Protein 4A2V (pdb70)

InterPro domains:
  IPR001650 Helicase, C-terminal domain-like [PF00271] (613-731)
  IPR001650 Helicase, C-terminal domain-like [PS51194] (611-792)
  IPR001650 Helicase, C-terminal domain-like [SM00490] (642-735)
  IPR011029 Death-like domain superfamily [G3DSA:1.10.533.10] (1-93)
  IPR011029 Death-like domain superfamily [G3DSA:1.10.533.10] (97-201)
  IPR011545 DEAD/DEAH-box helicase domain [PF00270] (248-419)
  IPR014001 Helicase superfamily 1/2, ATP-binding domain [PS51192] (254-432)
  IPR014001 Helicase superfamily 1/2, ATP-binding domain [SM00487] (242-451)
  IPR021673 RIG-I-like receptor, C-terminal regulatory domain [PF11648] (809-926)
  IPR021673 RIG-I-like receptor, C-terminal regulatory domain [PS51789] (794-928)
  IPR027417 P-loop containing nucleoside triphosphate hydrolase [G3DSA:3.40.50.300] (238-455)
  IPR027417 P-loop containing nucleoside triphosphate hydrolase [G3DSA:3.40.50.300] (457-662)
  IPR027417 P-loop containing nucleoside triphosphate hydrolase [G3DSA:3.40.50.300] (732-794)
  IPR027417 P-loop containing nucleoside triphosphate hydrolase [SSF52540] (129-428)
  IPR027417 P-loop containing nucleoside triphosphate hydrolase [SSF52540] (260-771)
  IPR031964 Caspase recruitment domain [PF16739] (1-92)
  IPR031964 Caspase recruitment domain [PF16739] (99-186)
  IPR038557 RIG-I-like receptor, C-terminal domain superfamily [G3DSA:2.170.150.30] (803-933)
  IPR041204 RIG-I-like receptor, C-terminal [PF18119] (462-602)
  IPR042145 RIG-I, CARD domain repeat 2 [cd08817] (99-188)

GO terms:
  GO:0005737 cytoplasm (C, IDA)
  GO:0003723 RNA binding (F, EXP)

Organism: Anas platyrhynchos (NCBI:txid8839)

Sequence (122 aa):
QKNLLCGKCKKAYACSTDDIRIIKDSSHHIVLGEAFKERRYTTKPHKKPMMQFDGFFEKKKSKMMYCRRNNNCQHDWGITVKYLTFDNLPVIKKIIKSFVMESQMDFQQKWKSINSSLKNFDVVEEMSNNLYPPF

Secondary structure (DSSP, 8-state):
--EEEETTT--EEEEGGGEEEETTTEEEE-SSGGGGGEEEEE------TTSE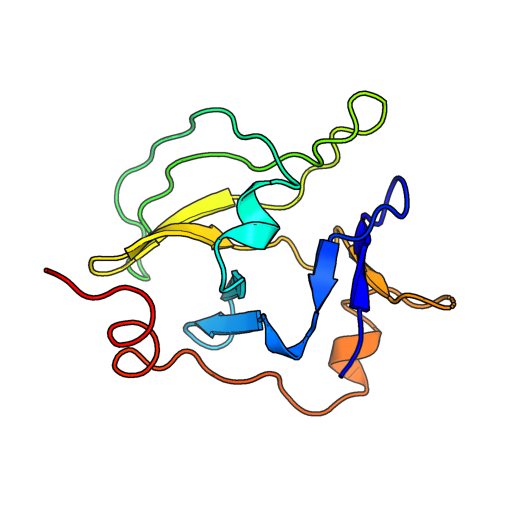EEEEEEEES-TTT--EEEEEEEETTEEEEEEE-GGGEEE----BHHHHHHTSPPPPBP-HHHHHHHS---

Foldseek 3Di:
DFWKAFPFPRHTQGGLLQWADEPNDWTWGDDPVNVVQWDWDFDFACADPSQWTWGTWIFGPPPVGRFGFATWTDHDNRGRIGTGDQQRIATDPGGGSVVVCVPDDHGHHDDVVVVCVRPPPD

Nearest PDB structures (foldseek):
  4a2x-assembly2_D  TM=9.770E-01  e=9.528E-21  Anas platyrhynchos
  4bpb-assembly1_A  TM=8.863E-01  e=8.640E-12  Homo sapiens
  2qfd-assembly5_E  TM=8.872E-01  e=1.143E-11  Homo sapiens
  3zd6-assembly1_A  TM=8.920E-01  e=2.642E-11  Homo sapiens
  5f98-assembly1_I  TM=8.846E-01  e=5.779E-11  Homo sapiens

Solvent-accessible surface area: 7257 Å² total; per-residue (Å²): 130,104,50,0,24,0,22,118,42,92,42,94,0,1,19,6,93,39,0,14,18,3,116,130,61,36,10,0,1,19,31,102,57,2,59,114,56,16,59,67,104,119,66,149,106,115,96,87,192,12,24,6,42,41,38,8,84,0,43,3,142,54,118,141,8,83,49,56,1,2,52,5,0,67,25,92,114,16,73,87,5,0,12,8,94,35,165,6,1,22,9,100,117,126,56,67,0,71,110,15,58,84,107,52,102,115,25,132,101,35,71,71,131,55,7,42,123,94,63,70,118,216

B-factor: mean 14.89, std 7.63, range [5.36, 56.23]

CATH classification: 2.170.150.30

Structure (mmCIF, N/CA/C/O backbone):
data_4A2V
#
_entry.id   4A2V
#
_cell.length_a   54.320
_cell.length_b   75.610
_cell.length_c   38.610
_cell.angle_alpha   90.00
_cell.angle_beta   90.00
_cell.angle_gamma   90.00
#
_symmetry.space_group_name_H-M   'P 21 21 2'
#
loop_
_entity.id
_entity.type
_entity.pdbx_description
1 polymer 'RETINOIC ACID INDUCIBLE PROTEIN I'
2 non-polymer 'ZINC ION'
3 non-polymer GLYCEROL
4 water water
#
loop_
_atom_site.group_PDB
_atom_site.id
_atom_site.type_symbol
_atom_site.label_atom_id
_atom_site.label_alt_id
_atom_site.label_comp_id
_atom_site.label_asym_id
_atom_site.label_entity_id
_atom_site.label_seq_id
_atom_site.pdbx_PDB_ins_code
_atom_site.Cartn_x
_atom_site.Cartn_y
_atom_site.Cartn_z
_atom_site.occupancy
_atom_site.B_iso_or_equiv
_atom_site.auth_seq_id
_atom_site.auth_comp_id
_atom_site.auth_asym_id
_atom_site.auth_atom_id
_atom_site.pdbx_PDB_model_num
ATOM 1 N N . GLN A 1 5 ? 39.498 18.119 22.661 1.00 27.29 807 GLN A N 1
ATOM 2 C CA . GLN A 1 5 ? 39.560 19.054 21.507 1.00 26.02 807 GLN A CA 1
ATOM 3 C C . GLN A 1 5 ? 39.452 20.525 21.939 1.00 22.20 807 GLN A C 1
ATOM 4 O O . GLN A 1 5 ? 40.313 21.308 21.574 1.00 22.54 807 GLN A O 1
ATOM 10 N N . LYS A 1 6 ? 38.421 20.917 22.706 1.00 17.36 808 LYS A N 1
ATOM 11 C CA . LYS A 1 6 ? 38.288 22.331 23.121 1.00 15.47 808 LYS A CA 1
ATOM 12 C C . LYS A 1 6 ? 38.078 22.485 24.616 1.00 13.29 808 LYS A C 1
ATOM 13 O O . LYS A 1 6 ? 37.555 21.595 2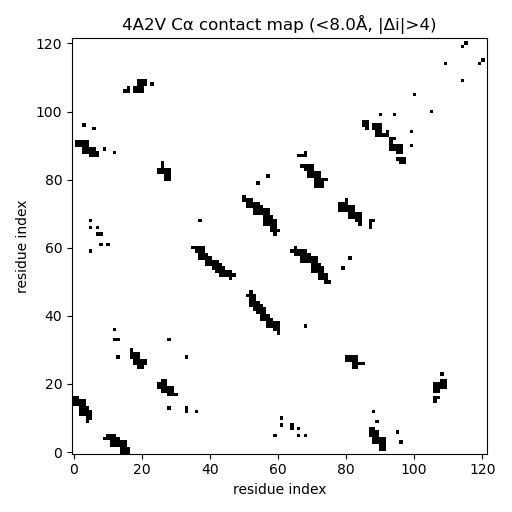5.268 1.00 12.87 808 LYS A O 1
ATOM 19 N N . ASN A 1 7 ? 38.443 23.652 25.132 1.00 11.60 809 ASN A N 1
ATOM 20 C CA . ASN A 1 7 ? 38.363 23.935 26.559 1.00 10.55 809 ASN A CA 1
ATOM 21 C C . ASN A 1 7 ? 37.136 24.741 26.927 1.00 9.73 809 ASN A C 1
ATOM 22 O O . ASN A 1 7 ? 36.830 25.727 26.278 1.00 9.64 809 ASN A O 1
ATOM 27 N N . LEU A 1 8 ? 36.456 24.295 27.985 1.00 8.98 810 LEU A N 1
ATOM 28 C CA . LEU A 1 8 ? 35.384 25.053 28.633 1.00 8.58 810 LEU A CA 1
ATOM 29 C C . LEU A 1 8 ? 35.961 25.913 29.753 1.00 8.26 810 LEU A C 1
ATOM 30 O O . LEU A 1 8 ? 36.888 25.480 30.480 1.00 8.09 810 LEU A O 1
ATOM 35 N N . LEU A 1 9 ? 35.429 27.120 29.861 1.00 7.84 811 LEU A N 1
ATOM 36 C CA . LEU A 1 9 ? 35.743 28.054 30.937 1.00 7.92 811 LEU A CA 1
ATOM 37 C C . LEU A 1 9 ? 34.485 28.361 31.736 1.00 7.69 811 LEU A C 1
ATOM 38 O O . LEU A 1 9 ? 33.374 28.323 31.210 1.00 7.40 811 LEU A O 1
ATOM 43 N N . CYS A 1 10 ? 34.640 28.693 33.011 1.00 7.37 812 CYS A N 1
ATOM 44 C CA . CYS A 1 10 ? 33.527 29.204 33.781 1.00 7.36 812 CYS A CA 1
ATOM 45 C C . CYS A 1 10 ? 32.878 30.381 33.069 1.00 7.84 812 CYS A C 1
ATOM 46 O O . CYS A 1 10 ? 33.557 31.346 32.707 1.00 8.45 812 CYS A O 1
ATOM 49 N N . GLY A 1 11 ? 31.569 30.339 32.883 1.00 8.15 813 GLY A N 1
ATOM 50 C CA . GLY A 1 1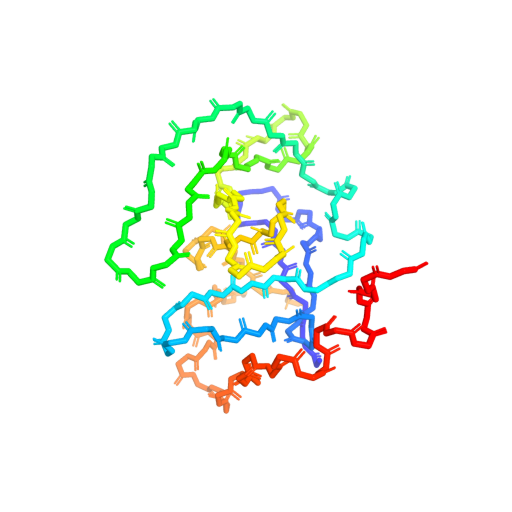1 ? 30.907 31.416 32.146 1.00 8.79 813 GLY A CA 1
ATOM 51 C C . GLY A 1 11 ? 30.927 32.742 32.872 1.00 9.50 813 GLY A C 1
ATOM 52 O O . GLY A 1 11 ? 30.851 33.798 32.229 1.00 10.97 813 GLY A O 1
ATOM 53 N N . LYS A 1 12 ? 31.043 32.724 34.196 1.00 9.66 814 LYS A N 1
ATOM 54 C CA . LYS A 1 12 ? 31.061 33.960 34.983 1.00 10.06 814 LYS A CA 1
ATOM 55 C C . LYS A 1 12 ? 32.469 34.551 35.047 1.00 10.39 814 LYS A C 1
ATOM 56 O O . LYS A 1 12 ? 32.647 35.704 34.655 1.00 12.47 814 LYS A O 1
ATOM 62 N N . CYS A 1 13 ? 33.468 33.805 35.502 1.00 9.44 815 CYS A N 1
ATOM 63 C CA . CYS A 1 13 ? 34.808 34.380 35.725 1.00 9.23 815 CYS A CA 1
ATOM 64 C C . CYS A 1 13 ? 35.840 33.995 34.672 1.00 9.07 815 CYS A C 1
ATOM 65 O O . CYS A 1 13 ? 36.921 34.558 34.682 1.00 9.68 815 CYS A O 1
ATOM 68 N N . LYS A 1 14 ? 35.528 33.035 33.802 1.00 8.79 816 LYS A N 1
ATOM 69 C CA A LYS A 1 14 ? 36.429 32.577 32.732 0.60 9.01 816 LYS A CA 1
ATOM 70 C CA B LYS A 1 14 ? 36.435 32.581 32.732 0.40 8.86 816 LYS A CA 1
ATOM 71 C C . LYS A 1 14 ? 37.625 31.711 33.190 1.00 8.69 816 LYS A C 1
ATOM 72 O O . LYS A 1 14 ? 38.502 31.415 32.387 1.00 8.91 816 LYS A O 1
ATOM 83 N N . ALA A 1 15 ? 37.634 31.248 34.442 1.00 8.34 817 ALA A N 1
ATOM 84 C CA . ALA A 1 15 ? 38.639 30.264 34.878 1.00 8.14 817 ALA A CA 1
ATOM 85 C C . ALA A 1 15 ? 38.447 28.950 34.119 1.00 7.98 817 ALA A C 1
ATOM 86 O O . ALA A 1 15 ? 37.316 28.549 33.844 1.00 8.20 817 ALA A O 1
ATOM 88 N N . TYR A 1 16 ? 39.544 28.256 33.814 1.00 8.07 818 TYR A N 1
ATOM 89 C CA . TYR A 1 16 ? 39.491 26.985 33.132 1.00 8.26 818 TYR A CA 1
ATOM 90 C C . TYR A 1 16 ? 38.639 25.980 33.896 1.00 8.14 818 TYR A C 1
ATOM 91 O O . TYR A 1 16 ? 38.816 25.787 35.091 1.00 8.17 818 TYR A O 1
ATOM 100 N N . ALA A 1 17 ? 37.718 25.336 33.195 1.00 8.09 819 ALA A N 1
ATOM 101 C CA . ALA A 1 17 ? 36.872 24.305 33.781 1.00 8.25 819 ALA A CA 1
ATOM 102 C C . ALA A 1 17 ? 37.326 22.896 33.378 1.00 8.63 819 ALA A C 1
ATOM 103 O O . ALA A 1 17 ? 37.800 22.147 34.197 1.00 8.81 819 ALA A O 1
ATOM 105 N N . CYS A 1 18 ? 37.174 22.534 32.105 1.00 8.71 820 CYS A N 1
ATOM 106 C CA . CYS A 1 18 ? 37.556 21.205 31.639 1.00 9.48 820 CYS A CA 1
ATOM 107 C C . CYS A 1 18 ? 37.639 21.177 30.118 1.00 10.16 820 CYS A C 1
ATOM 108 O O . CYS A 1 18 ? 37.307 22.152 29.459 1.00 10.27 820 CYS A O 1
ATOM 111 N N . SER A 1 19 ? 38.076 20.046 29.576 1.00 11.34 821 SER A N 1
ATOM 112 C CA . SER A 1 19 ? 38.128 19.835 28.132 1.00 12.25 821 SER A CA 1
ATOM 113 C C . SER A 1 19 ? 36.953 19.021 27.663 1.00 11.76 821 SER A C 1
ATOM 114 O O . SER A 1 19 ? 36.446 18.184 28.396 1.00 10.63 821 SER A O 1
ATOM 117 N N . THR A 1 20 ? 36.555 19.229 26.420 1.00 11.44 822 THR A N 1
ATOM 118 C CA . THR A 1 20 ? 35.466 18.446 25.832 1.00 12.10 822 THR A CA 1
ATOM 119 C C . THR A 1 20 ? 35.794 16.939 25.816 1.00 12.47 822 THR A C 1
ATOM 120 O O . THR A 1 20 ? 34.884 16.110 25.898 1.00 12.37 822 THR A O 1
ATOM 124 N N . ASP A 1 21 ? 37.075 16.588 25.698 1.00 13.62 823 ASP A N 1
ATOM 125 C CA . ASP A 1 21 ? 37.521 15.187 25.796 1.00 16.34 823 ASP A CA 1
ATOM 126 C C . ASP A 1 21 ? 37.264 14.548 27.163 1.00 14.73 823 ASP A C 1
ATOM 127 O O . ASP A 1 21 ? 37.289 13.321 27.284 1.00 15.52 823 ASP A O 1
ATOM 132 N N . ASP A 1 22 ? 37.094 15.389 28.187 1.00 13.64 824 ASP A N 1
ATOM 133 C CA . ASP A 1 22 ? 36.855 14.960 29.571 1.00 13.25 824 ASP A CA 1
ATOM 134 C C . ASP A 1 22 ? 35.370 14.616 29.789 1.00 11.44 824 ASP A C 1
ATOM 135 O O . ASP A 1 22 ? 35.019 14.017 30.801 1.00 10.96 824 ASP A O 1
ATOM 140 N N . ILE A 1 23 ? 34.503 15.040 28.865 1.00 10.24 825 ILE A N 1
ATOM 141 C CA . ILE A 1 23 ? 33.057 14.961 29.070 1.00 10.10 825 ILE A CA 1
ATOM 142 C C . ILE A 1 23 ? 32.469 13.654 28.523 1.00 10.10 825 ILE A C 1
ATOM 143 O O . ILE A 1 23 ? 32.827 13.213 27.422 1.00 10.28 825 ILE A O 1
ATOM 148 N N . ARG A 1 24 ? 31.580 13.021 29.287 1.00 9.37 826 ARG A N 1
ATOM 149 C CA . ARG A 1 24 ? 30.781 11.883 28.791 1.00 9.81 826 ARG A CA 1
ATOM 150 C C . ARG A 1 24 ? 29.303 12.149 28.992 1.00 9.79 826 ARG A C 1
ATOM 151 O O . ARG A 1 24 ? 28.898 12.777 29.974 1.00 9.99 826 ARG A O 1
ATOM 159 N N . ILE A 1 25 ? 28.491 11.664 28.065 1.00 10.13 827 ILE A N 1
ATOM 160 C CA . ILE A 1 25 ? 27.065 11.872 28.117 1.00 10.40 827 ILE A CA 1
ATOM 161 C C . ILE A 1 25 ? 26.382 10.614 28.622 1.00 10.51 827 ILE A C 1
ATOM 162 O O . ILE A 1 25 ? 26.524 9.536 28.045 1.00 10.27 827 ILE A O 1
ATOM 167 N N . ILE A 1 26 ? 25.613 10.758 29.694 1.00 10.05 828 ILE A N 1
ATOM 168 C CA . ILE A 1 26 ? 24.782 9.672 30.217 1.00 10.28 828 ILE A CA 1
ATOM 169 C C . ILE A 1 26 ? 23.336 9.910 29.826 1.00 11.02 828 ILE A C 1
ATOM 170 O O . ILE A 1 26 ? 22.806 10.997 30.041 1.00 10.69 828 ILE A O 1
ATOM 175 N N . LYS A 1 27 ? 22.720 8.890 29.217 1.00 12.20 829 LYS A N 1
ATOM 176 C CA . LYS A 1 27 ? 21.315 8.911 28.829 1.00 13.91 829 LYS A CA 1
ATOM 177 C C . LYS A 1 27 ? 20.946 10.120 27.969 1.00 14.58 829 LYS A C 1
ATOM 178 O O . LYS A 1 27 ? 19.887 10.705 28.131 1.00 16.37 829 LYS A O 1
ATOM 184 N N . ASP A 1 28 ? 21.840 10.466 27.040 1.00 15.71 830 ASP A N 1
ATOM 185 C CA . ASP A 1 28 ? 21.649 11.570 26.096 1.00 17.27 830 ASP A CA 1
ATOM 186 C C . ASP A 1 28 ? 21.193 12.867 26.767 1.00 17.32 830 ASP A C 1
ATOM 187 O O . ASP A 1 28 ? 20.457 13.658 26.177 1.00 19.30 830 ASP A O 1
ATOM 192 N N . SER A 1 29 ? 21.667 13.098 27.993 1.00 15.83 831 SER A N 1
ATOM 193 C CA A SER A 1 29 ? 21.223 14.240 28.795 0.60 15.36 831 SER A CA 1
ATOM 194 C CA B SER A 1 29 ? 21.229 14.245 28.783 0.40 15.29 831 SER A CA 1
ATOM 195 C C . SER A 1 29 ? 22.312 14.786 29.727 1.00 14.41 831 SER A C 1
ATOM 196 O O . SER A 1 29 ? 22.683 15.963 29.684 1.00 14.89 831 SER A O 1
ATOM 201 N N . HIS A 1 30 ? 22.820 13.929 30.586 1.00 12.71 832 HIS A N 1
ATOM 202 C CA . HIS A 1 30 ? 23.730 14.366 31.628 1.00 11.13 832 HIS A CA 1
ATOM 203 C C . HIS A 1 30 ? 25.146 14.418 31.146 1.00 10.26 832 HIS A C 1
ATOM 204 O O . HIS A 1 30 ? 25.638 13.449 30.564 1.00 11.02 832 HIS A O 1
ATOM 211 N N . HIS A 1 31 ? 25.822 15.535 31.400 1.00 9.14 833 HIS A N 1
ATOM 212 C CA . HIS A 1 31 ? 27.208 15.737 31.024 1.00 8.85 833 HIS A CA 1
ATOM 213 C C . HIS A 1 31 ? 28.064 15.565 32.233 1.00 8.40 833 HIS A C 1
ATOM 214 O O . HIS A 1 31 ? 28.065 16.414 33.117 1.00 8.46 833 HIS A O 1
ATOM 221 N N . ILE A 1 32 ? 28.787 14.463 32.310 1.00 8.26 834 ILE A N 1
ATOM 222 C CA . ILE A 1 32 ? 29.690 14.198 33.427 1.00 8.64 834 ILE A CA 1
ATOM 223 C C . ILE A 1 32 ? 31.133 14.445 33.013 1.00 8.89 834 ILE A C 1
ATOM 224 O O . ILE A 1 32 ? 31.451 14.426 31.830 1.00 8.45 834 ILE A O 1
ATOM 229 N N . VAL A 1 33 ? 31.986 14.750 33.982 1.00 9.22 835 VAL A N 1
ATOM 230 C CA . VAL A 1 33 ? 33.370 15.091 33.720 1.00 9.68 835 VAL A CA 1
ATOM 231 C C . VAL A 1 33 ? 34.293 14.065 34.357 1.00 10.52 835 VAL A C 1
ATOM 232 O O . VAL A 1 33 ? 34.208 13.816 35.561 1.00 10.55 835 VAL A O 1
ATOM 236 N N . LEU A 1 34 ? 35.139 13.452 33.530 1.00 11.02 836 LEU A N 1
ATOM 237 C CA . LEU A 1 34 ? 36.143 12.483 33.995 1.00 11.93 836 LEU A CA 1
ATOM 238 C C . LEU A 1 34 ? 37.382 13.154 34.546 1.00 13.00 836 LEU A C 1
ATOM 239 O O . LEU A 1 34 ? 37.781 14.221 34.090 1.00 13.67 836 LEU A O 1
ATOM 244 N N . GLY A 1 35 ? 38.003 12.482 35.508 1.00 14.33 837 GLY A N 1
ATOM 245 C CA . GLY A 1 35 ? 39.340 12.846 35.960 1.00 14.92 837 GLY A CA 1
ATOM 246 C C . GLY A 1 35 ? 39.358 13.588 37.267 1.00 16.52 837 GLY A C 1
ATOM 247 O O . GLY A 1 35 ? 38.534 14.457 37.526 1.00 17.08 837 GLY A O 1
ATOM 248 N N . GLU A 1 36 ? 40.334 13.270 38.104 1.00 17.15 838 GLU A N 1
ATOM 249 C CA . GLU A 1 36 ? 40.371 13.854 39.430 1.00 17.56 838 GLU A CA 1
ATOM 250 C C . GLU A 1 36 ? 40.882 15.281 39.429 1.00 15.92 838 GLU A C 1
ATOM 251 O O . GLU A 1 36 ? 40.586 16.032 40.350 1.00 15.58 838 GLU A O 1
ATOM 257 N N . ALA A 1 37 ? 41.599 15.706 38.393 1.00 14.85 839 ALA A N 1
ATOM 258 C CA . ALA A 1 37 ? 42.085 17.089 38.342 1.00 14.80 839 ALA A CA 1
ATOM 259 C C . ALA A 1 37 ? 40.927 18.109 38.406 1.00 13.24 839 ALA A C 1
ATOM 260 O O . ALA A 1 37 ? 41.016 19.173 39.111 1.00 14.07 839 ALA A O 1
ATOM 262 N N . PHE A 1 38 ? 39.837 17.782 37.707 1.00 11.86 840 PHE A N 1
ATOM 263 C CA . PHE A 1 38 ? 38.666 18.651 37.626 1.00 10.78 840 PHE A CA 1
ATOM 264 C C . PHE A 1 38 ? 38.127 18.973 39.029 1.00 11.10 840 PHE A C 1
ATOM 265 O O . PHE A 1 38 ? 37.650 20.054 39.246 1.00 9.13 840 PHE A O 1
ATOM 273 N N . LYS A 1 39 ? 38.189 18.000 39.917 1.00 10.43 841 LYS A N 1
ATOM 274 C CA . LYS A 1 39 ? 37.713 18.173 41.258 1.00 10.73 841 LYS A CA 1
ATOM 275 C C . LYS A 1 39 ? 38.507 19.208 42.060 1.00 10.49 841 LYS A C 1
ATOM 276 O O . LYS A 1 39 ? 38.036 19.706 43.053 1.00 10.84 841 LYS A O 1
ATOM 282 N N . GLU A 1 40 ? 39.680 19.603 41.573 1.00 9.97 842 GLU A N 1
ATOM 283 C CA . GLU A 1 40 ? 40.413 20.689 42.198 1.00 10.15 842 GLU A CA 1
ATOM 284 C C . GLU A 1 40 ? 39.841 22.059 41.882 1.00 9.42 842 GLU A C 1
ATOM 285 O O . GLU A 1 40 ? 40.188 23.031 42.522 1.00 9.75 842 GLU A O 1
ATOM 291 N N . ARG A 1 41 ? 38.943 22.136 40.908 1.00 8.50 843 ARG A N 1
ATOM 292 C CA A ARG A 1 41 ? 38.518 23.413 40.345 0.60 8.11 843 ARG A CA 1
ATOM 293 C CA B ARG A 1 41 ? 38.507 23.412 40.331 0.40 8.45 843 ARG A CA 1
ATOM 294 C C . ARG A 1 41 ? 37.096 23.829 40.766 1.00 7.92 843 ARG A C 1
ATOM 295 O O . ARG A 1 41 ? 36.612 24.886 40.365 1.00 7.60 843 ARG A O 1
ATOM 310 N N . TYR A 1 42 ? 36.454 23.011 41.604 1.00 8.01 844 TYR A N 1
ATOM 311 C CA . TYR A 1 42 ? 35.152 23.355 42.169 1.00 8.37 844 TYR A CA 1
ATOM 312 C C . TYR A 1 42 ? 35.096 22.973 43.630 1.00 8.45 844 TYR A C 1
ATOM 313 O O . TYR A 1 42 ? 35.880 22.145 44.083 1.00 8.90 844 TYR A O 1
ATOM 322 N N . THR A 1 43 ? 34.177 23.619 44.349 1.00 8.72 845 THR A N 1
ATOM 323 C CA . THR A 1 43 ? 33.860 23.243 45.710 1.00 9.15 845 THR A CA 1
ATOM 324 C C . THR A 1 43 ? 32.435 22.739 45.717 1.00 9.26 845 THR A C 1
ATOM 325 O O . THR A 1 43 ? 31.725 22.843 44.708 1.00 8.95 845 THR A O 1
ATOM 329 N N . THR A 1 44 ? 32.039 22.095 46.803 1.00 9.31 846 THR A N 1
ATOM 330 C CA . THR A 1 44 ? 30.686 21.569 46.919 1.00 9.87 846 THR A CA 1
ATOM 331 C C . THR A 1 44 ? 30.060 21.893 48.248 1.00 9.86 846 THR A C 1
ATOM 332 O O . THR A 1 44 ? 30.760 22.161 49.229 1.00 10.82 846 THR A O 1
ATOM 336 N N . LYS A 1 45 ? 28.737 21.881 48.250 1.00 9.97 847 LYS A N 1
ATOM 337 C CA . LYS A 1 45 ? 27.943 21.962 49.480 1.00 10.73 847 LYS A CA 1
ATOM 338 C C . LYS A 1 45 ? 26.941 20.826 49.411 1.00 10.38 847 LYS A C 1
ATOM 339 O O . LYS A 1 45 ? 26.378 20.585 48.328 1.00 9.52 847 LYS A O 1
ATOM 345 N N . PRO A 1 46 ? 26.706 20.136 50.539 1.00 10.34 848 PRO A N 1
ATOM 346 C CA . PRO A 1 46 ? 25.856 18.939 50.521 1.00 10.86 848 PRO A CA 1
ATOM 347 C C . PRO A 1 46 ? 24.410 19.223 50.192 1.00 10.78 848 PRO A C 1
ATOM 348 O O . PRO A 1 46 ? 23.839 20.211 50.628 1.00 11.94 848 PRO A O 1
ATOM 352 N N . HIS A 1 47 ? 23.838 18.349 49.376 1.00 10.90 849 HIS A N 1
ATOM 353 C CA . HIS A 1 47 ? 22.431 18.392 49.047 1.00 12.64 849 HIS A CA 1
ATOM 354 C C . HIS A 1 47 ? 22.038 17.009 48.600 1.00 12.24 849 HIS A C 1
ATOM 355 O O . HIS A 1 47 ? 21.984 16.702 47.400 1.00 12.06 849 HIS A O 1
ATOM 362 N N . LYS A 1 48 ? 21.825 16.140 49.572 1.00 12.37 850 LYS A N 1
ATOM 363 C CA . LYS A 1 48 ? 21.581 14.720 49.322 1.00 12.85 850 LYS A CA 1
ATOM 364 C C . LYS A 1 48 ? 20.106 14.466 49.055 1.00 12.36 850 LYS A C 1
ATOM 365 O O . LYS A 1 48 ? 19.258 14.952 49.780 1.00 13.32 850 LYS A O 1
ATOM 371 N N . LYS A 1 49 ? 19.818 13.678 48.022 1.00 11.56 851 LYS A N 1
ATOM 372 C CA . LYS A 1 49 ? 18.444 13.254 47.723 1.00 11.24 851 LYS A CA 1
ATOM 373 C C . LYS A 1 49 ? 18.453 11.792 47.358 1.00 10.73 851 LYS A C 1
ATOM 374 O O . LYS A 1 49 ? 19.462 11.266 46.863 1.00 10.62 851 LYS A O 1
ATOM 380 N N . PRO A 1 50 ? 17.321 11.103 47.599 1.00 9.75 852 PRO A N 1
ATOM 381 C CA . PRO A 1 50 ? 17.217 9.732 47.155 1.00 9.39 852 PRO A CA 1
ATOM 382 C C . PRO A 1 50 ? 17.146 9.659 45.633 1.00 8.84 852 PRO A C 1
ATOM 383 O O . PRO A 1 50 ? 16.909 10.650 44.939 1.00 8.07 852 PRO A O 1
ATOM 387 N N . MET A 1 51 ? 17.370 8.451 45.158 1.00 8.77 853 MET A N 1
ATOM 388 C CA A MET A 1 51 ? 17.435 8.130 43.731 0.80 8.76 853 MET A CA 1
ATOM 389 C CA B MET A 1 51 ? 17.458 8.192 43.740 0.20 8.91 853 MET A CA 1
ATOM 390 C C . MET A 1 51 ? 16.249 8.688 42.947 1.00 8.54 853 MET A C 1
ATOM 391 O O . MET A 1 51 ? 15.084 8.446 43.311 1.00 8.12 853 MET A O 1
ATOM 400 N N . GLN A 1 52 ? 16.534 9.394 41.858 1.00 8.22 854 GLN A N 1
ATOM 401 C CA . GLN A 1 52 ? 15.506 9.810 40.929 1.00 8.57 854 GLN A CA 1
ATOM 402 C C . GLN A 1 52 ? 15.387 8.761 39.819 1.00 8.36 854 GLN A C 1
ATOM 403 O O . GLN A 1 52 ? 16.123 7.779 39.786 1.00 8.11 854 GLN A O 1
ATOM 409 N N . PHE A 1 53 ? 14.418 8.987 38.941 1.00 8.48 855 PHE A N 1
ATOM 410 C CA . PHE A 1 53 ? 13.965 7.983 37.960 1.00 8.89 855 PHE A CA 1
ATOM 411 C C . PHE A 1 53 ? 15.090 7.414 37.101 1.00 9.10 855 PHE A C 1
ATOM 412 O O . PHE A 1 53 ? 15.012 6.247 36.732 1.00 9.55 855 PHE A O 1
ATOM 420 N N . ASP A 1 54 ? 16.113 8.207 36.778 1.00 8.86 856 ASP A N 1
ATOM 421 C CA . ASP A 1 54 ? 17.187 7.748 35.881 1.00 9.51 856 ASP A CA 1
ATOM 422 C C . ASP A 1 54 ? 18.409 7.183 36.624 1.00 9.07 856 ASP A C 1
ATOM 423 O O . ASP A 1 54 ? 19.482 7.000 36.024 1.00 9.43 856 ASP A O 1
ATOM 428 N N . GLY A 1 55 ? 18.269 6.930 37.919 1.00 8.58 857 GLY A N 1
ATOM 429 C CA . GLY A 1 55 ? 19.348 6.295 38.683 1.00 8.76 857 GLY A CA 1
ATOM 430 C C . GLY A 1 55 ? 20.391 7.234 39.254 1.00 8.72 857 GLY A C 1
ATOM 431 O O . GLY A 1 55 ? 21.434 6.793 39.689 1.00 9.35 857 GLY A O 1
ATOM 432 N N . PHE A 1 56 ? 20.130 8.528 39.239 1.00 8.46 858 PHE A N 1
ATOM 433 C CA A PHE A 1 56 ? 21.019 9.510 39.871 0.70 8.32 858 PHE A CA 1
ATOM 434 C CA B PHE A 1 56 ? 21.025 9.486 39.869 0.30 8.43 858 PHE A CA 1
ATOM 435 C C . PHE A 1 56 ? 20.567 9.766 41.299 1.00 8.46 858 PHE A C 1
ATOM 436 O O . PHE A 1 56 ? 19.400 10.080 41.526 1.00 8.06 858 PHE A O 1
ATOM 451 N N . GLU A 1 57 ? 21.490 9.645 42.244 1.00 8.34 859 GLU A N 1
ATOM 452 C CA . GLU A 1 57 ? 21.272 9.967 43.647 1.00 9.16 859 GLU A CA 1
ATOM 453 C C . GLU A 1 57 ? 22.081 11.248 43.884 1.00 9.00 859 GLU A C 1
ATOM 454 O O . GLU A 1 57 ? 23.305 11.204 43.930 1.00 8.94 859 GLU A O 1
ATOM 460 N N A LYS A 1 58 ? 21.404 12.381 44.013 0.60 8.43 860 LYS A N 1
ATOM 461 N N B LYS A 1 58 ? 21.411 12.388 44.006 0.40 8.90 860 LYS A N 1
ATOM 462 C CA A LYS A 1 58 ? 22.078 13.664 44.213 0.60 8.69 860 LYS A CA 1
ATOM 463 C CA B LYS A 1 58 ? 22.108 13.666 44.181 0.40 9.26 860 LYS A CA 1
ATOM 464 C C A LYS A 1 58 ? 22.849 13.689 45.524 0.60 8.49 860 LYS A C 1
ATOM 465 C C B LYS A 1 58 ? 22.836 13.721 45.511 0.40 8.81 860 LYS A C 1
ATOM 466 O O A LYS A 1 58 ? 22.371 13.186 46.551 0.60 8.44 860 LYS A O 1
ATOM 467 O O B LYS A 1 58 ? 22.319 13.262 46.533 0.40 8.75 860 LYS A O 1
ATOM 478 N N . LYS A 1 59 ? 24.050 14.267 45.474 1.00 8.35 861 LYS A N 1
ATOM 479 C CA . LYS A 1 59 ? 24.893 14.375 46.649 1.00 8.47 861 LYS A CA 1
ATOM 480 C C . LYS A 1 59 ? 25.205 15.802 47.027 1.00 7.93 861 LYS A C 1
ATOM 481 O O . LYS A 1 59 ? 25.256 16.129 48.224 1.00 8.04 861 LYS A O 1
ATOM 487 N N . SER A 1 60 ? 25.455 16.666 46.043 1.00 7.60 862 SER A N 1
ATOM 488 C CA . SER A 1 60 ? 25.938 18.029 46.339 1.00 7.85 862 SER A CA 1
ATOM 489 C C . SER A 1 60 ? 25.701 18.979 45.193 1.00 7.63 862 SER A C 1
ATOM 490 O O . SER A 1 60 ? 25.388 18.551 44.091 1.00 7.52 862 SER A O 1
ATOM 493 N N . LYS A 1 61 ? 25.838 20.268 45.474 1.00 7.69 863 LYS A N 1
ATOM 494 C CA . LYS A 1 61 ? 25.895 21.326 44.483 1.00 8.34 863 LYS A CA 1
ATOM 495 C C . LYS A 1 61 ? 27.344 21.759 44.307 1.00 7.86 863 LYS A C 1
ATOM 496 O O . LYS A 1 61 ? 28.071 21.823 45.281 1.00 8.01 863 LYS A O 1
ATOM 502 N N . MET A 1 62 ? 27.724 21.999 43.047 1.00 7.51 864 MET A N 1
ATOM 503 C CA A MET A 1 62 ? 29.085 22.391 42.647 0.50 7.26 864 MET A CA 1
ATOM 504 C CA B MET A 1 62 ? 29.087 22.392 42.651 0.50 8.20 864 MET A CA 1
ATOM 505 C C . MET A 1 62 ? 29.181 23.890 42.409 1.00 7.59 864 MET A C 1
ATOM 506 O O . MET A 1 62 ? 28.302 24.458 41.777 1.00 7.66 864 MET A O 1
ATOM 515 N N . TYR A 1 63 ? 30.279 24.496 42.864 1.00 7.94 865 TYR A N 1
ATOM 516 C CA . TYR A 1 63 ? 30.549 25.928 42.707 1.00 8.52 865 TYR A CA 1
ATOM 517 C C . TYR A 1 63 ? 31.976 26.151 42.193 1.00 7.94 865 TYR A C 1
ATOM 518 O O . TYR A 1 63 ? 32.912 25.504 42.674 1.00 8.55 865 TYR A O 1
ATOM 527 N N . CYS A 1 64 ? 32.140 27.067 41.246 1.00 8.09 866 CYS A N 1
ATOM 528 C CA . CYS A 1 64 ? 33.469 27.486 40.828 1.00 8.13 866 CYS A CA 1
ATOM 529 C C . CYS A 1 64 ? 34.326 27.793 42.055 1.00 8.81 866 CYS A C 1
ATOM 530 O O . CYS A 1 64 ? 33.885 28.513 42.963 1.00 8.57 866 CYS A O 1
ATOM 533 N N A ARG A 1 65 ? 35.553 27.286 42.082 0.60 9.17 867 ARG A N 1
ATOM 534 N N B ARG A 1 65 ? 35.556 27.277 42.074 0.40 9.32 867 ARG A N 1
ATOM 535 C CA A ARG A 1 65 ? 36.403 27.459 43.268 0.60 9.99 867 ARG A CA 1
ATOM 536 C CA B ARG A 1 65 ? 36.450 27.427 43.239 0.40 10.12 867 ARG A CA 1
ATOM 537 C C A ARG A 1 65 ? 36.946 28.871 43.408 0.60 10.23 867 ARG A C 1
ATOM 538 C C B ARG A 1 65 ? 37.073 28.819 43.352 0.40 10.25 867 ARG A C 1
ATOM 539 O O A ARG A 1 65 ? 37.405 29.238 44.488 0.60 10.40 867 ARG A O 1
ATOM 540 O O B ARG A 1 65 ? 37.750 29.101 44.342 0.40 10.40 867 ARG A O 1
ATOM 555 N N . ASN A 1 66 ? 36.857 29.676 42.352 1.00 10.18 868 ASN A N 1
ATOM 556 C CA . ASN A 1 66 ? 37.257 31.076 42.439 1.00 10.84 868 ASN A CA 1
ATOM 557 C C . ASN A 1 66 ? 36.326 31.721 43.458 1.00 11.31 868 ASN A C 1
ATOM 558 O O . ASN A 1 66 ? 35.107 31.794 43.266 1.00 10.96 868 ASN A O 1
ATOM 563 N N . ASN A 1 67 ? 36.903 32.136 44.588 1.00 13.21 869 ASN A N 1
ATOM 564 C CA . ASN A 1 67 ? 36.079 32.623 45.682 1.00 14.83 869 ASN A CA 1
ATOM 565 C C . ASN A 1 67 ? 35.363 33.938 45.371 1.00 14.51 869 ASN A C 1
ATOM 566 O O . ASN A 1 67 ? 34.349 34.241 45.994 1.00 14.31 869 ASN A O 1
ATOM 571 N N . ASN A 1 68 ? 35.862 34.698 44.394 1.00 14.46 870 ASN A N 1
ATOM 572 C CA . ASN A 1 68 ? 35.192 35.911 43.915 1.00 15.93 870 ASN A CA 1
ATOM 573 C C . ASN A 1 68 ? 34.070 35.615 42.910 1.00 14.27 870 ASN A C 1
ATOM 574 O O . ASN A 1 68 ? 33.386 36.525 42.431 1.00 15.81 870 ASN A O 1
ATOM 579 N N . CYS A 1 69 ? 33.885 34.330 42.585 1.00 12.03 871 CYS A N 1
ATOM 580 C CA . CYS A 1 69 ? 32.935 33.920 41.563 1.00 10.57 871 CYS A CA 1
ATOM 581 C C . CYS A 1 69 ? 31.854 32.984 42.116 1.00 10.12 871 CYS A C 1
ATOM 582 O O . CYS A 1 69 ? 30.693 33.367 42.178 1.00 10.51 871 CYS A O 1
ATOM 585 N N . GLN A 1 70 ? 32.254 31.770 42.510 1.00 10.25 872 GLN A N 1
ATOM 586 C CA . GLN A 1 70 ? 31.353 30.761 43.085 1.00 10.53 872 GLN A CA 1
ATOM 587 C C . GLN A 1 70 ? 30.140 30.472 42.202 1.00 9.82 872 GLN A C 1
ATOM 588 O O . GLN A 1 70 ? 29.072 30.134 42.697 1.00 9.90 872 GLN A O 1
ATOM 594 N N . HIS A 1 71 ? 30.305 30.569 40.886 1.00 9.00 873 HIS A N 1
ATOM 595 C CA . HIS A 1 71 ? 29.250 30.262 39.920 1.00 8.89 873 HIS A CA 1
ATOM 596 C C . HIS A 1 71 ? 28.785 28.844 40.091 1.00 9.00 873 HIS A C 1
ATOM 597 O O . HIS A 1 71 ? 29.568 27.949 40.358 1.00 8.94 873 HIS A O 1
ATOM 604 N N . ASP A 1 72 ? 27.487 28.638 39.916 1.00 9.51 874 ASP A N 1
ATOM 605 C CA . ASP A 1 72 ? 26.845 27.322 39.957 1.00 9.66 874 ASP A CA 1
ATOM 606 C C . ASP A 1 72 ? 27.337 26.520 38.760 1.00 8.96 874 ASP A C 1
ATOM 607 O O . ASP A 1 72 ? 27.018 26.857 37.640 1.00 10.00 874 ASP A O 1
ATOM 612 N N . TRP A 1 73 ? 28.094 25.460 39.003 1.00 7.62 875 TRP A N 1
ATOM 613 C CA . TRP A 1 73 ? 28.637 24.611 37.916 1.00 7.18 875 TRP A CA 1
ATOM 614 C C . TRP A 1 73 ? 27.848 23.355 37.694 1.00 7.21 875 TRP A C 1
ATOM 615 O O . TRP A 1 73 ? 28.104 22.677 36.707 1.00 7.41 875 TRP A O 1
ATOM 626 N N . GLY A 1 74 ? 26.933 23.001 38.593 1.00 6.83 876 GLY A N 1
ATOM 627 C CA . GLY A 1 74 ? 26.199 21.748 38.489 1.00 6.75 876 GLY A CA 1
ATOM 628 C C . GLY A 1 74 ? 26.035 21.054 39.811 1.00 6.69 876 GLY A C 1
ATOM 629 O O . GLY A 1 74 ? 25.934 21.723 40.853 1.00 6.65 876 GLY A O 1
ATOM 630 N N . ILE A 1 75 ? 25.977 19.729 39.784 1.00 6.57 877 I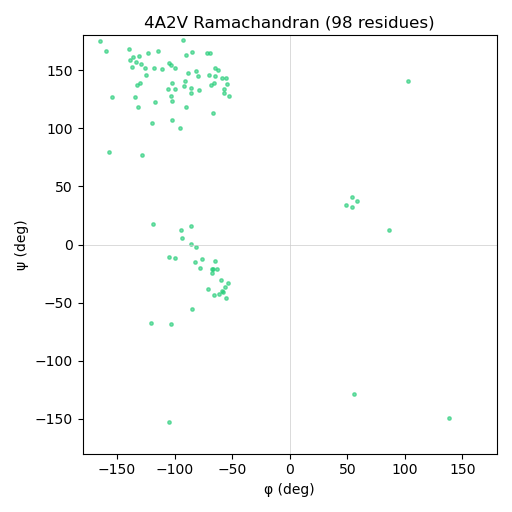LE A N 1
ATOM 631 C CA . ILE A 1 75 ? 25.745 18.909 40.967 1.00 6.74 877 ILE A CA 1
ATOM 632 C C . ILE A 1 75 ? 26.693 17.741 40.947 1.00 6.74 877 ILE A C 1
ATOM 633 O O . ILE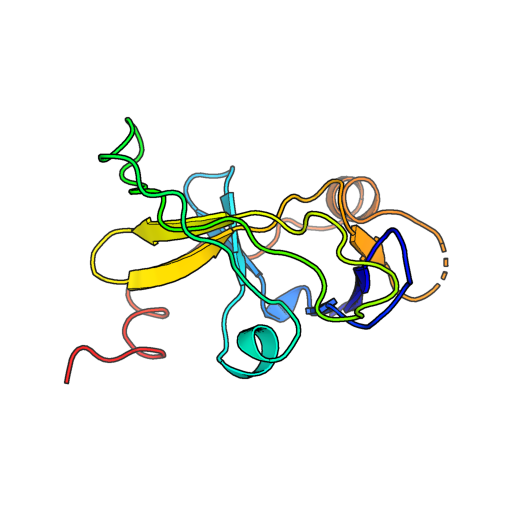 A 1 75 ? 27.240 17.421 39.897 1.00 7.20 877 ILE A O 1
ATOM 638 N N . THR A 1 76 ? 26.919 17.098 42.078 1.00 6.46 878 THR A N 1
ATOM 639 C CA . THR A 1 76 ? 27.520 15.767 42.046 1.00 6.65 878 THR A CA 1
ATOM 640 C C . THR A 1 76 ? 26.475 14.759 42.475 1.00 6.73 878 THR A C 1
ATOM 641 O O . THR A 1 76 ? 25.533 15.075 43.220 1.00 6.60 878 THR A O 1
ATOM 645 N N . VAL A 1 77 ? 26.630 13.549 41.954 1.00 6.61 879 VAL A N 1
ATOM 646 C CA . VAL A 1 77 ? 25.678 12.460 42.150 1.00 6.95 879 VAL A CA 1
ATOM 647 C C . VAL A 1 77 ? 26.399 11.133 42.375 1.00 7.12 879 VAL A C 1
ATOM 648 O O . VAL A 1 77 ? 27.597 11.027 42.148 1.00 7.53 879 VAL A O 1
ATOM 652 N N . LYS A 1 78 ? 25.661 10.113 42.803 1.00 7.72 880 LYS A N 1
ATOM 653 C CA . LYS A 1 78 ? 26.099 8.754 42.616 1.00 8.35 880 LYS A CA 1
ATOM 654 C C . LYS A 1 78 ? 25.252 8.156 41.500 1.00 8.12 880 LYS A C 1
ATOM 655 O O . LYS A 1 78 ? 24.020 8.318 41.473 1.00 8.02 880 LYS A O 1
ATOM 661 N N . TYR A 1 79 ? 25.920 7.482 40.581 1.00 8.25 881 TYR A N 1
ATOM 662 C CA . TYR A 1 79 ? 25.274 6.733 39.510 1.00 8.71 881 TYR A CA 1
ATOM 663 C C . TYR A 1 79 ? 25.986 5.402 39.474 1.00 8.78 881 TYR A C 1
ATOM 664 O O . TYR A 1 79 ? 27.209 5.348 39.406 1.00 8.83 881 TYR A O 1
ATOM 673 N N . LEU A 1 80 ? 25.220 4.321 39.535 1.00 9.02 882 LEU A N 1
ATOM 674 C CA . LEU A 1 80 ? 25.778 2.965 39.641 1.00 9.77 882 LEU A CA 1
ATOM 675 C C . LEU A 1 80 ? 26.687 2.946 40.865 1.00 9.70 882 LEU A C 1
ATOM 676 O O . LEU A 1 80 ? 26.269 3.382 41.919 1.00 10.41 882 LEU A O 1
ATOM 681 N N . THR A 1 81 ? 27.922 2.484 40.737 1.00 9.97 883 THR A N 1
ATOM 682 C CA . THR A 1 81 ? 28.858 2.509 41.846 1.00 10.69 883 THR A CA 1
ATOM 683 C C . THR A 1 81 ? 29.743 3.753 41.868 1.00 10.56 883 THR A C 1
ATOM 684 O O . THR A 1 81 ? 30.653 3.842 42.679 1.00 12.12 883 THR A O 1
ATOM 688 N N . PHE A 1 82 ? 29.489 4.703 40.969 1.00 9.59 884 PHE A N 1
ATOM 689 C CA . PHE A 1 82 ? 30.337 5.890 40.842 1.00 9.71 884 PHE A CA 1
ATOM 690 C C . PHE A 1 82 ? 29.775 7.058 41.647 1.00 9.30 884 PHE A C 1
ATOM 691 O O . PHE A 1 82 ? 28.850 7.733 41.201 1.00 8.89 884 PHE A O 1
ATOM 699 N N . ASP A 1 83 ? 30.346 7.269 42.828 1.00 9.51 885 ASP A N 1
ATOM 700 C CA . ASP A 1 83 ? 29.916 8.328 43.732 1.00 9.72 885 ASP A CA 1
ATOM 701 C C . ASP A 1 83 ? 30.715 9.591 43.421 1.00 9.55 885 ASP A C 1
ATOM 702 O O . ASP A 1 83 ? 31.738 9.520 42.755 1.00 9.56 885 ASP A O 1
ATOM 707 N N . ASN A 1 84 ? 30.229 10.735 43.894 1.00 9.27 886 ASN A N 1
ATOM 708 C CA . ASN A 1 84 ? 30.935 12.012 43.735 1.00 9.58 886 ASN A CA 1
ATOM 709 C C . ASN A 1 84 ? 31.179 12.326 42.286 1.00 9.44 886 ASN A C 1
ATOM 710 O O . ASN A 1 84 ? 32.183 12.898 41.911 1.00 10.58 886 ASN A O 1
ATOM 715 N N . LEU A 1 85 ? 30.206 11.989 41.450 1.00 8.41 887 LEU A N 1
ATOM 716 C CA . LEU A 1 85 ? 30.311 12.155 40.010 1.00 8.22 887 LEU A CA 1
ATOM 717 C C . LEU A 1 85 ? 29.795 13.533 39.613 1.00 7.52 887 LEU A C 1
ATOM 718 O O . LEU A 1 85 ? 28.625 13.831 39.830 1.00 6.93 887 LEU A O 1
ATOM 723 N N . PRO A 1 86 ? 30.646 14.384 39.024 1.00 7.32 888 PRO A N 1
ATOM 724 C CA . PRO A 1 86 ? 30.177 15.728 38.686 1.00 7.54 888 PRO A CA 1
ATOM 725 C C . PRO A 1 86 ? 29.340 15.733 37.416 1.00 7.67 888 PRO A C 1
ATOM 726 O O . PRO A 1 86 ? 29.756 15.161 36.406 1.00 8.19 888 PRO A O 1
ATOM 730 N N . VAL A 1 87 ? 28.199 16.406 37.468 1.00 7.28 889 VAL A N 1
ATOM 731 C CA . VAL A 1 87 ? 27.265 16.553 36.378 1.00 7.35 889 VAL A CA 1
ATOM 732 C C . VAL A 1 87 ? 27.177 18.055 36.128 1.00 7.57 889 VAL A C 1
ATOM 733 O O . VAL A 1 87 ? 26.588 18.790 36.935 1.00 7.40 889 VAL A O 1
ATOM 737 N N . ILE A 1 88 ? 27.812 18.535 35.070 1.00 7.48 890 ILE A N 1
ATOM 738 C CA . ILE A 1 88 ? 27.870 19.964 34.820 1.00 8.15 890 ILE A CA 1
ATOM 739 C C . ILE A 1 88 ? 26.613 20.539 34.198 1.00 8.60 890 ILE A C 1
ATOM 740 O O . ILE A 1 88 ? 25.910 19.905 33.429 1.00 8.54 890 ILE A O 1
ATOM 745 N N . LYS A 1 89 ? 26.340 21.769 34.615 1.00 8.98 891 LYS A N 1
ATOM 746 C CA A LYS A 1 89 ? 25.238 22.558 34.069 0.50 9.69 891 LYS A CA 1
ATOM 747 C CA B LYS A 1 89 ? 25.256 22.576 34.101 0.50 9.55 891 LYS A CA 1
ATOM 748 C C . LYS A 1 89 ? 25.742 23.238 32.795 1.00 9.61 891 LYS A C 1
ATOM 749 O O . LYS A 1 89 ? 26.595 24.130 32.835 1.00 9.06 891 LYS A O 1
ATOM 760 N N A ILE A 1 90 ? 25.256 22.825 31.645 0.50 9.64 892 ILE A N 1
ATOM 761 N N B ILE A 1 90 ? 25.209 22.791 31.656 0.50 10.05 892 ILE A N 1
ATOM 762 C CA A ILE A 1 90 ? 25.909 23.248 30.421 0.50 9.77 892 ILE A CA 1
ATOM 763 C CA B ILE A 1 90 ? 25.651 23.229 30.314 0.50 10.42 892 ILE A CA 1
ATOM 764 C C A ILE A 1 90 ? 25.741 24.761 30.171 0.50 9.85 892 ILE A C 1
ATOM 765 C C B ILE A 1 90 ? 25.717 24.735 30.191 0.50 10.20 892 ILE A C 1
ATOM 766 O O A ILE A 1 90 ? 26.620 25.376 29.579 0.50 9.65 892 ILE A O 1
ATOM 767 O O B ILE A 1 90 ? 26.669 25.296 29.657 0.50 9.89 892 ILE A O 1
ATOM 776 N N . LYS A 1 91 ? 24.676 25.373 30.703 1.00 10.17 893 LYS A N 1
ATOM 777 C CA . LYS A 1 91 ? 24.507 26.805 30.591 1.00 11.21 893 LYS A CA 1
ATOM 778 C C . LYS A 1 91 ? 25.543 27.608 31.372 1.00 10.61 893 LYS A C 1
ATOM 779 O O . LYS A 1 91 ? 25.660 28.791 31.154 1.00 11.83 893 LYS A O 1
ATOM 785 N N . SER A 1 92 ? 26.283 26.973 32.288 1.00 9.31 894 SER A N 1
ATOM 786 C CA . SER A 1 92 ? 27.237 27.691 33.125 1.00 8.89 894 SER A CA 1
ATOM 787 C C . SER A 1 92 ? 28.624 27.891 32.517 1.00 8.62 894 SER A C 1
ATOM 788 O O . SER A 1 92 ? 29.477 28.496 33.170 1.00 8.95 894 SER A O 1
ATOM 791 N N . PHE A 1 93 ? 28.860 27.411 31.300 1.00 8.15 895 PHE A N 1
ATOM 792 C CA . PHE A 1 93 ? 30.204 27.421 30.713 1.00 8.06 895 PHE A CA 1
ATOM 793 C C . PHE A 1 93 ? 30.241 28.093 29.358 1.00 8.17 895 PHE A C 1
ATOM 794 O O . PHE A 1 93 ? 29.232 28.096 28.625 1.00 8.57 895 PHE A O 1
ATOM 802 N N . VAL A 1 94 ? 31.417 28.648 29.050 1.00 8.60 896 VAL A N 1
ATOM 803 C CA . VAL A 1 94 ? 31.702 29.202 27.724 1.00 9.25 896 VAL A CA 1
ATOM 804 C C . VAL A 1 94 ? 32.937 28.511 27.177 1.00 9.57 896 VAL A C 1
ATOM 805 O O . VAL A 1 94 ? 33.644 27.815 27.907 1.00 9.58 896 VAL A O 1
ATOM 809 N N . MET A 1 95 ? 33.170 28.652 25.878 1.00 10.27 897 MET A N 1
ATOM 810 C CA . MET A 1 95 ? 34.389 28.112 25.273 1.00 11.11 897 MET A CA 1
ATOM 811 C C . MET A 1 95 ? 35.545 29.096 25.318 1.00 12.59 897 MET A C 1
ATOM 812 O O . MET A 1 95 ? 35.335 30.300 25.262 1.00 13.46 897 MET A O 1
ATOM 817 N N . GLU A 1 96 ? 36.754 28.557 25.441 1.00 14.15 898 GLU A N 1
ATOM 818 C CA . GLU A 1 96 ? 38.000 29.325 25.338 1.00 15.73 898 GLU A CA 1
ATOM 819 C C . GLU A 1 96 ? 37.977 29.996 23.973 1.00 17.77 898 GLU A C 1
ATOM 820 O O . GLU A 1 96 ? 37.615 29.353 22.982 1.00 17.97 898 GLU A O 1
ATOM 826 N N . SER A 1 97 ? 38.298 31.284 23.915 1.00 21.04 899 SER A N 1
ATOM 827 C CA . SER A 1 97 ? 38.324 31.991 22.626 1.00 23.88 899 SER A CA 1
ATOM 828 C C . SER A 1 97 ? 39.757 32.224 22.157 1.00 26.21 899 SER A C 1
ATOM 829 O O . SER A 1 97 ? 40.650 31.414 22.434 1.00 30.28 899 SER A O 1
ATOM 832 N N . GLN A 1 103 ? 33.658 34.973 21.465 1.00 27.24 905 GLN A N 1
ATOM 833 C CA . GLN A 1 103 ? 33.517 33.852 22.396 1.00 25.20 905 GLN A CA 1
ATOM 834 C C . GLN A 1 103 ? 32.095 33.312 22.390 1.00 24.23 905 GLN A C 1
ATOM 835 O O . GLN A 1 103 ? 31.144 34.068 22.613 1.00 26.57 905 GLN A O 1
ATOM 841 N N . MET A 1 104 ? 31.955 32.006 22.177 1.00 19.90 906 MET A N 1
ATOM 842 C CA . MET A 1 104 ? 30.648 31.360 22.194 1.00 17.94 906 MET A CA 1
ATOM 843 C C . MET A 1 104 ? 30.467 30.562 23.474 1.00 15.37 906 MET A C 1
ATOM 844 O O . MET A 1 104 ? 31.449 30.159 24.102 1.00 14.86 906 MET A O 1
ATOM 849 N N . ASP A 1 105 ? 29.220 30.336 23.856 1.00 13.59 907 ASP A N 1
ATOM 850 C CA . ASP A 1 105 ? 28.960 29.523 25.034 1.00 13.56 907 ASP A CA 1
ATOM 851 C C . ASP A 1 105 ? 28.958 28.037 24.685 1.00 12.45 907 ASP A C 1
ATOM 852 O O . ASP A 1 105 ? 28.995 27.649 23.518 1.00 12.13 907 ASP A O 1
ATOM 857 N N . PHE A 1 106 ? 29.023 27.191 25.708 1.00 11.00 908 PHE A N 1
ATOM 858 C CA . PHE A 1 106 ? 29.088 25.746 25.512 1.00 10.99 908 PHE A CA 1
ATOM 859 C C . PHE A 1 106 ? 27.829 25.200 24.816 1.00 11.38 908 PHE A C 1
ATOM 860 O O . PHE A 1 106 ? 27.938 24.307 23.978 1.00 10.60 908 PHE A O 1
ATOM 868 N N A GLN A 1 107 ? 26.650 25.733 25.130 0.50 12.02 909 GLN A N 1
ATOM 869 N N B GLN A 1 107 ? 26.660 25.747 25.145 0.50 12.16 9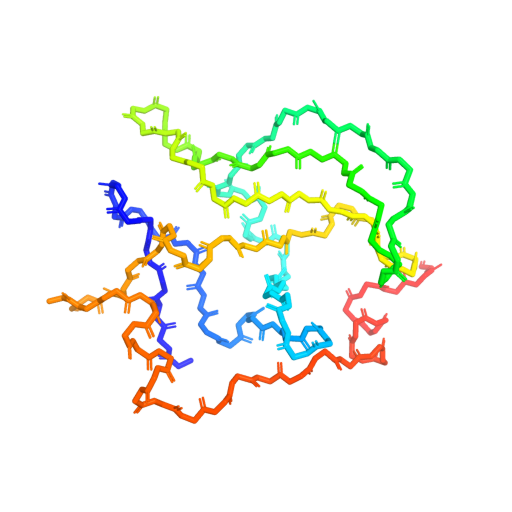09 GLN A N 1
ATOM 870 C CA A GLN A 1 107 ? 25.435 25.285 24.429 0.50 13.19 909 GLN A CA 1
ATOM 871 C CA B GLN A 1 107 ? 25.421 25.364 24.459 0.50 13.46 909 GLN A CA 1
ATOM 872 C C A GLN A 1 107 ? 25.544 25.581 22.929 0.50 13.19 909 GLN A C 1
ATOM 873 C C B GLN A 1 107 ? 25.538 25.595 22.950 0.50 13.33 909 GLN A C 1
ATOM 874 O O A GLN A 1 107 ? 25.206 24.723 22.108 0.50 12.82 909 GLN A O 1
ATOM 875 O O B GLN A 1 107 ? 25.197 24.716 22.151 0.50 12.98 909 GLN A O 1
ATOM 886 N N . LYS A 1 108 ? 26.035 26.763 22.563 1.00 13.24 910 LYS A N 1
ATOM 887 C CA . LYS A 1 108 ? 26.208 27.083 21.133 1.00 14.06 910 LYS A CA 1
ATOM 888 C C . LYS A 1 108 ? 27.204 26.131 20.487 1.00 13.77 910 LYS A C 1
ATOM 889 O O . LYS A 1 108 ? 26.958 25.583 19.397 1.00 13.47 910 LYS A O 1
ATOM 895 N N . TRP A 1 109 ? 28.340 25.925 21.136 1.00 12.45 911 TRP A N 1
ATOM 896 C CA . TRP A 1 109 ? 29.355 25.031 20.643 1.00 11.77 911 TRP A CA 1
ATOM 897 C C . TRP A 1 109 ? 28.805 23.646 20.394 1.00 11.57 911 TRP A C 1
ATOM 898 O O . TRP A 1 109 ? 29.036 23.057 19.333 1.00 10.97 911 TRP A O 1
ATOM 909 N N . LYS A 1 110 ? 28.029 23.109 21.327 1.00 11.61 912 LYS A N 1
ATOM 910 C CA . LYS A 1 110 ? 27.464 21.776 21.146 1.00 11.91 912 LYS A CA 1
ATOM 911 C C . LYS A 1 110 ? 26.625 21.711 19.865 1.00 11.96 912 LYS A C 1
ATOM 912 O O . LYS A 1 110 ? 26.646 20.704 19.154 1.00 12.48 912 LYS A O 1
ATOM 918 N N . SER A 1 111 ? 25.862 22.763 19.625 1.00 12.04 913 SER A N 1
ATOM 919 C CA . SER A 1 111 ? 24.885 22.787 18.522 1.00 12.11 913 SER A CA 1
ATOM 920 C C . SER A 1 111 ? 25.548 22.762 17.158 1.00 12.92 913 SER A C 1
ATOM 921 O O . SER A 1 111 ? 24.899 22.379 16.174 1.00 13.23 913 SER A O 1
ATOM 924 N N . ILE A 1 112 ? 26.822 23.146 17.082 1.00 12.82 914 ILE A N 1
ATOM 925 C CA . ILE A 1 112 ? 27.517 23.197 15.789 1.00 13.01 914 ILE A CA 1
ATOM 926 C C . ILE A 1 112 ? 28.715 22.264 15.734 1.00 12.77 914 ILE A C 1
ATOM 927 O O . ILE A 1 112 ? 29.565 22.374 14.840 1.00 13.01 914 ILE A O 1
ATOM 932 N N . ASN A 1 113 ? 28.754 21.303 16.654 1.00 12.91 915 ASN A N 1
ATOM 933 C CA . ASN A 1 113 ? 29.817 20.329 16.723 1.00 13.60 915 ASN A CA 1
ATOM 934 C C . ASN A 1 113 ? 29.251 18.922 16.825 1.00 14.71 915 ASN A C 1
ATOM 935 O O . ASN A 1 113 ? 28.086 18.733 17.152 1.00 14.19 915 ASN A O 1
ATOM 940 N N . SER A 1 114 ? 30.105 17.956 16.520 1.00 16.63 916 SER A N 1
ATOM 941 C CA . SER A 1 114 ? 29.770 16.540 16.604 1.00 18.41 916 SER A CA 1
ATOM 942 C C . SER A 1 114 ? 29.448 16.200 18.046 1.00 17.72 916 SER A C 1
ATOM 943 O O . SER A 1 114 ? 29.990 16.823 18.968 1.00 17.34 916 SER A O 1
ATOM 946 N N . SER A 1 115 ? 28.577 15.213 18.236 1.00 17.30 917 SER A N 1
ATOM 947 C CA . SER A 1 115 ? 28.181 14.777 19.574 1.00 17.16 917 SER A CA 1
ATOM 948 C C . SER A 1 115 ? 29.387 14.388 20.418 1.00 15.73 917 SER A C 1
ATOM 949 O O . SER A 1 115 ? 30.362 13.813 19.934 1.00 15.48 917 SER A O 1
ATOM 952 N N . LEU A 1 116 ? 29.303 14.708 21.703 1.00 14.68 918 LEU A N 1
ATOM 953 C CA . LEU A 1 116 ? 30.325 14.310 22.654 1.00 14.26 918 LEU A CA 1
ATOM 954 C C . LEU A 1 116 ? 30.220 12.796 22.902 1.00 13.91 918 LEU A C 1
ATOM 955 O O . LEU A 1 116 ? 29.209 12.165 22.558 1.00 13.79 918 LEU A O 1
ATOM 960 N N . LYS A 1 117 ? 31.251 12.216 23.499 1.00 13.59 919 LYS A N 1
ATOM 961 C CA . LYS A 1 117 ? 31.292 10.769 23.709 1.00 14.10 919 LYS A CA 1
ATOM 962 C C . LYS A 1 117 ? 30.261 10.295 24.727 1.00 13.44 919 LYS A C 1
ATOM 963 O O . LYS A 1 117 ? 30.071 10.915 25.773 1.00 12.74 919 LYS A O 1
ATOM 969 N N . ASN A 1 118 ? 29.590 9.201 24.429 1.00 12.96 920 ASN A N 1
ATOM 970 C CA . ASN A 1 118 ? 28.716 8.566 25.388 1.00 13.29 920 ASN A CA 1
ATOM 971 C C . ASN A 1 118 ? 29.477 7.899 26.530 1.00 13.01 920 ASN A C 1
ATOM 972 O O . ASN A 1 118 ? 30.582 7.378 26.364 1.00 13.25 920 ASN A O 1
ATOM 977 N N . PHE A 1 119 ? 28.870 7.934 27.714 1.00 12.64 921 PHE A N 1
ATOM 978 C CA . PHE A 1 119 ? 29.356 7.192 28.868 1.00 13.45 921 PHE A CA 1
ATOM 979 C C . PHE A 1 119 ? 29.507 5.715 28.515 1.00 13.64 921 PHE A C 1
ATOM 980 O O . PHE A 1 119 ? 28.659 5.151 27.823 1.00 14.58 921 PHE A O 1
ATOM 988 N N . ASP A 1 120 ? 30.592 5.113 28.979 1.00 13.73 922 ASP A N 1
ATOM 989 C CA . ASP A 1 120 ? 30.836 3.683 28.787 1.00 14.99 922 ASP A CA 1
ATOM 990 C C . ASP A 1 120 ? 31.239 3.132 30.145 1.00 14.76 922 ASP A C 1
ATOM 991 O O . ASP A 1 120 ? 32.251 3.532 30.707 1.00 13.40 922 ASP A O 1
ATOM 996 N N . VAL A 1 121 ? 30.452 2.195 30.665 1.00 14.94 923 VAL A N 1
ATOM 997 C CA A VAL A 1 121 ? 30.675 1.699 32.013 0.70 15.77 923 VAL A CA 1
ATOM 998 C CA B VAL A 1 121 ? 30.669 1.674 32.011 0.30 15.78 923 VAL A CA 1
ATOM 999 C C . VAL A 1 121 ? 32.023 0.982 32.144 1.00 15.82 923 VAL A C 1
ATOM 1000 O O . VAL A 1 121 ? 32.663 1.052 33.182 1.00 16.82 923 VAL A O 1
ATOM 1007 N N . GLU A 1 122 ? 32.463 0.310 31.083 1.00 16.42 924 GLU A N 1
ATOM 1008 C CA . GLU A 1 122 ? 33.753 -0.380 31.129 1.00 17.73 924 GLU A CA 1
ATOM 1009 C C . GLU A 1 122 ? 34.906 0.627 31.134 1.00 16.42 924 GLU A C 1
ATOM 1010 O O . GLU A 1 122 ? 35.876 0.450 31.861 1.00 16.38 924 GLU A O 1
ATOM 1016 N N . GLU A 1 123 ? 34.782 1.715 30.371 1.00 15.69 925 GLU A N 1
ATOM 1017 C CA . GLU A 1 123 ? 35.771 2.788 30.434 1.00 15.07 925 GLU A CA 1
ATOM 1018 C C . GLU A 1 123 ? 35.804 3.387 31.840 1.00 15.33 925 GLU A C 1
ATOM 1019 O O . GLU A 1 123 ? 36.873 3.661 32.387 1.00 15.63 925 GLU A O 1
ATOM 1025 N N . MET A 1 124 ? 34.624 3.591 32.430 1.00 15.17 926 MET A N 1
ATOM 1026 C CA . MET A 1 124 ? 34.541 4.205 33.749 1.00 15.35 926 MET A CA 1
ATOM 1027 C C . MET A 1 124 ? 35.178 3.295 34.796 1.00 15.85 926 MET A C 1
ATOM 1028 O O . MET A 1 124 ? 35.918 3.749 35.644 1.00 14.58 926 MET A O 1
ATOM 1033 N N . SER A 1 125 ? 34.885 2.004 34.712 1.00 15.99 927 SER A N 1
ATOM 1034 C CA . SER A 1 125 ? 35.475 1.023 35.616 1.00 17.29 927 SER A CA 1
ATOM 1035 C C . SER A 1 125 ? 37.000 0.920 35.494 1.00 16.99 927 SER A C 1
ATOM 1036 O O . SER A 1 125 ? 37.683 0.706 36.493 1.00 16.41 927 SER A O 1
ATOM 1039 N N A ASN A 1 126 ? 37.527 1.093 34.288 0.70 17.78 928 ASN A N 1
ATOM 1040 N N B ASN A 1 126 ? 37.542 1.096 34.294 0.30 17.65 928 ASN A N 1
ATOM 1041 C CA A ASN A 1 126 ? 38.977 1.130 34.093 0.70 18.57 928 ASN A CA 1
ATOM 1042 C CA B ASN A 1 126 ? 38.996 1.112 34.134 0.30 18.26 928 ASN A CA 1
ATOM 1043 C C A ASN A 1 126 ? 39.602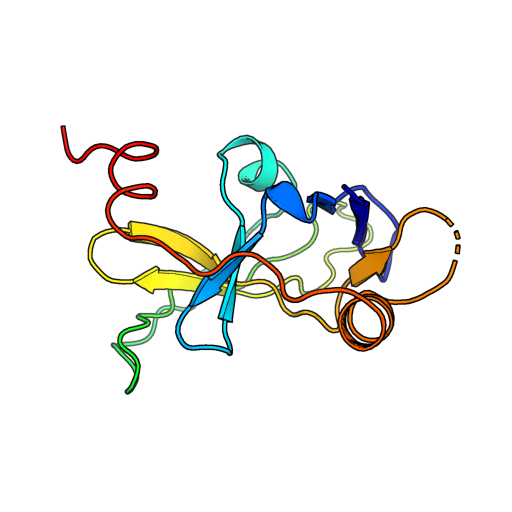 2.340 34.768 0.70 18.12 928 ASN A C 1
ATOM 1044 C C B ASN A 1 126 ? 39.648 2.363 34.710 0.30 17.96 928 ASN A C 1
ATOM 1045 O O A ASN A 1 126 ? 40.648 2.234 35.403 0.70 18.99 928 ASN A O 1
ATOM 1046 O O B ASN A 1 126 ? 40.772 2.309 35.204 0.3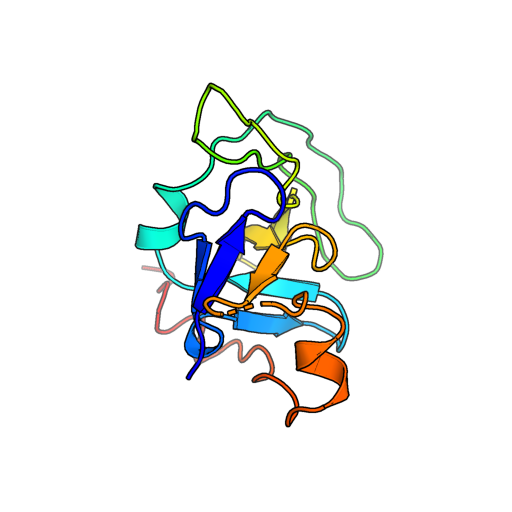0 18.45 928 ASN A O 1
ATOM 1055 N N . LEU A 1 127 ? 38.946 3.489 34.637 1.00 17.40 929 LEU A N 1
ATOM 1056 C CA . LEU A 1 127 ? 39.431 4.728 35.232 1.00 17.63 929 LEU A CA 1
ATOM 1057 C C . LEU A 1 127 ? 39.270 4.737 36.760 1.00 16.55 929 LEU A C 1
ATOM 1058 O O . LEU A 1 127 ? 40.111 5.272 37.480 1.00 16.74 929 LEU A O 1
ATOM 1063 N N . TYR A 1 128 ? 38.185 4.133 37.248 1.00 15.59 930 TYR A N 1
ATOM 1064 C CA . TYR A 1 128 ? 37.880 4.087 38.667 1.00 15.43 930 TYR A CA 1
ATOM 1065 C C . TYR A 1 128 ? 37.611 2.637 39.057 1.00 14.91 930 TYR A C 1
ATOM 1066 O O . TYR A 1 128 ? 36.464 2.219 39.212 1.00 14.45 930 TYR A O 1
ATOM 1075 N N . PRO A 1 129 ? 38.690 1.852 39.187 1.00 15.02 931 PRO A N 1
ATOM 1076 C CA . PRO A 1 129 ? 38.509 0.446 39.481 1.00 15.37 931 PRO A CA 1
ATOM 1077 C C . PRO A 1 129 ? 37.872 0.195 40.847 1.00 14.22 931 PRO A C 1
ATOM 1078 O O . PRO A 1 129 ? 38.033 0.992 41.777 1.00 13.46 931 PRO A O 1
ATOM 1082 N N . PRO A 1 130 ? 37.151 -0.925 40.986 1.00 14.03 932 PRO A N 1
ATOM 1083 C CA . PRO A 1 130 ? 36.443 -1.220 42.228 1.00 14.00 932 PRO A CA 1
ATOM 1084 C C . PRO A 1 130 ? 37.321 -1.932 43.268 1.00 13.33 932 PRO A C 1
ATOM 1085 O O . PRO A 1 130 ? 36.820 -2.512 44.233 1.00 13.79 932 PRO A O 1
ATOM 1089 N N . PHE A 1 131 ? 38.636 -1.883 43.055 1.00 12.38 933 PHE A N 1
ATOM 1090 C CA . PHE A 1 131 ? 39.613 -2.435 43.991 1.00 12.08 933 PHE A CA 1
ATOM 1091 C C . PHE A 1 131 ? 40.892 -1.627 43.836 1.00 12.09 933 PHE A C 1
ATOM 1092 O O . PHE A 1 131 ? 41.814 -1.800 44.640 1.00 12.20 933 PHE A O 1
#

Radius of gyration: 14.01 Å; Cα contacts (8 Å, |Δi|>4): 266; chains: 1; bounding box: 28×38×35 Å